Protein AF-A0A9N8WHM7-F1 (afdb_monomer_lite)

Sequence (113 aa):
MGKPESQVHECKQHWVKQMRLKFCVRPDDEITKELINADGTLNQKYFHPPEGWQPGKPKCPWTDNERALLVQGIEKYGIGHFREIQKEFLPDWTVRDLRIKSMRLMGRRSLIR

Radius of gyration: 22.99 Å; chains: 1; bounding box: 38×60×56 Å

Structure (mmCIF, N/CA/C/O backbone):
data_AF-A0A9N8WHM7-F1
#
_entry.id   AF-A0A9N8WHM7-F1
#
loop_
_atom_site.group_PDB
_atom_site.id
_atom_site.type_symbol
_atom_site.label_atom_id
_atom_site.label_alt_id
_atom_site.label_comp_id
_atom_site.label_asym_id
_atom_site.label_entity_id
_atom_site.label_seq_id
_atom_site.pdbx_PDB_ins_code
_atom_site.Cartn_x
_atom_site.Cartn_y
_atom_site.Cartn_z
_atom_site.occupancy
_atom_site.B_iso_or_equiv
_atom_site.auth_seq_id
_atom_site.auth_comp_id
_atom_site.auth_asym_id
_atom_site.auth_atom_id
_atom_site.pdbx_PDB_model_num
ATOM 1 N N . MET A 1 1 ? -7.773 40.959 -4.099 1.00 46.59 1 MET A N 1
ATOM 2 C CA . MET A 1 1 ? -8.712 39.851 -4.385 1.00 46.59 1 MET A CA 1
ATOM 3 C C . MET A 1 1 ? -8.009 38.543 -4.028 1.00 46.59 1 MET A C 1
ATOM 5 O O . MET A 1 1 ? -7.051 38.188 -4.703 1.00 46.59 1 MET A O 1
ATOM 9 N N . GLY A 1 2 ? -8.362 37.918 -2.899 1.00 52.94 2 GLY A N 1
ATOM 10 C CA . GLY A 1 2 ? -7.744 36.668 -2.424 1.00 52.94 2 GLY A CA 1
ATOM 11 C C . GLY A 1 2 ? -8.236 35.463 -3.231 1.00 52.94 2 GLY A C 1
ATOM 12 O O . GLY A 1 2 ? -9.392 35.432 -3.638 1.00 52.94 2 GLY A O 1
ATOM 13 N N . LYS A 1 3 ? -7.342 34.518 -3.532 1.00 54.53 3 LYS A N 1
ATOM 14 C CA . LYS A 1 3 ? -7.541 33.470 -4.546 1.00 54.53 3 LYS A CA 1
ATOM 15 C C . LYS A 1 3 ? -8.600 32.419 -4.129 1.00 54.53 3 LYS A C 1
ATOM 17 O O . LYS A 1 3 ? -8.547 31.948 -2.994 1.00 54.53 3 LYS A O 1
ATOM 22 N N . PRO A 1 4 ? -9.481 31.969 -5.045 1.00 64.88 4 PRO A N 1
ATOM 23 C CA . PRO A 1 4 ? -10.559 30.996 -4.785 1.00 64.88 4 PRO A CA 1
ATOM 24 C C . PRO A 1 4 ? -10.091 29.597 -4.336 1.00 64.88 4 PRO A C 1
ATOM 26 O O . PRO A 1 4 ? -10.866 28.837 -3.761 1.00 64.88 4 PRO A O 1
ATOM 29 N N . GLU A 1 5 ? -8.819 29.248 -4.544 1.00 67.31 5 GLU A N 1
ATOM 30 C CA . GLU A 1 5 ? -8.264 27.933 -4.187 1.00 67.31 5 GLU A CA 1
ATOM 31 C C . GLU A 1 5 ? -8.178 27.686 -2.670 1.00 67.31 5 GLU A C 1
ATOM 33 O O . GLU A 1 5 ? -8.395 26.556 -2.227 1.00 67.31 5 GLU A O 1
ATOM 38 N N . SER A 1 6 ? -7.922 28.727 -1.862 1.00 76.44 6 SER A N 1
ATOM 39 C CA . SER A 1 6 ? -7.864 28.596 -0.390 1.00 76.44 6 SER A CA 1
ATOM 40 C C . SER A 1 6 ? -9.221 28.193 0.175 1.00 76.44 6 SER A C 1
ATOM 42 O O . SER A 1 6 ? -9.330 27.282 0.991 1.00 76.44 6 SER A O 1
ATOM 44 N N . GLN A 1 7 ? -10.280 28.810 -0.349 1.00 78.25 7 GLN A N 1
ATOM 45 C CA . GLN A 1 7 ? -11.641 28.581 0.114 1.00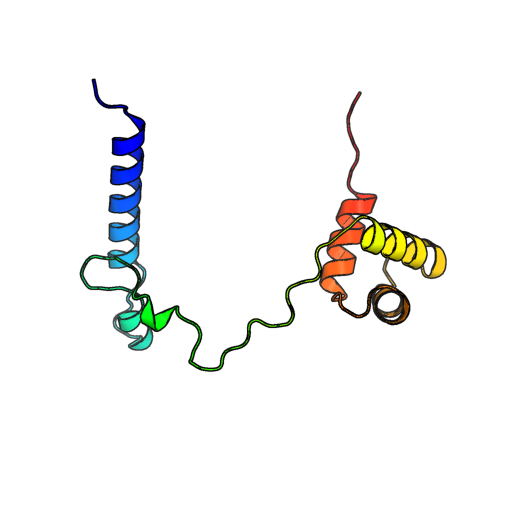 78.25 7 GLN A CA 1
ATOM 46 C C . GLN A 1 7 ? -12.125 27.164 -0.219 1.00 78.25 7 GLN A C 1
ATOM 48 O O . GLN A 1 7 ? -12.723 26.492 0.620 1.00 78.25 7 GLN A O 1
ATOM 53 N N . VAL A 1 8 ? -11.798 26.655 -1.412 1.00 85.38 8 VAL A N 1
ATOM 54 C CA . VAL A 1 8 ? -12.099 25.264 -1.792 1.00 85.38 8 VAL A CA 1
ATOM 55 C C . VAL A 1 8 ? -11.370 24.273 -0.880 1.00 85.38 8 VAL A C 1
ATOM 57 O O . VAL A 1 8 ? -11.956 23.268 -0.463 1.00 85.38 8 VAL A O 1
ATOM 60 N N . HIS A 1 9 ? -10.108 24.551 -0.540 1.00 86.50 9 HIS A N 1
ATOM 61 C CA . HIS A 1 9 ? -9.344 23.717 0.385 1.00 86.50 9 HIS A CA 1
ATOM 62 C C . HIS A 1 9 ? -9.987 23.682 1.777 1.00 86.50 9 HIS A C 1
ATOM 64 O O . HIS A 1 9 ? -10.196 22.601 2.327 1.00 86.50 9 HIS A O 1
ATOM 70 N N . GLU A 1 10 ? -10.356 24.838 2.322 1.00 89.44 10 GLU A N 1
ATOM 71 C CA . GLU A 1 10 ? -11.011 24.962 3.628 1.00 89.44 10 GLU A CA 1
ATOM 72 C C . GLU A 1 10 ? -12.357 24.232 3.670 1.00 89.44 10 GLU A C 1
ATOM 74 O O . GLU A 1 10 ? -12.597 23.442 4.588 1.00 89.44 10 GLU A O 1
ATOM 79 N N . CYS A 1 11 ? -13.200 24.397 2.643 1.00 92.75 11 CYS A N 1
ATOM 80 C CA . CYS A 1 11 ? -14.467 23.672 2.528 1.00 92.75 11 CYS A CA 1
ATOM 81 C C . CYS A 1 11 ? -14.253 22.155 2.512 1.00 92.75 11 CYS A C 1
ATOM 83 O O . CYS A 1 11 ? -14.964 21.417 3.199 1.00 92.75 11 CYS A O 1
ATOM 85 N N . LYS A 1 12 ? -13.243 21.677 1.774 1.00 93.56 12 LYS A N 1
ATOM 86 C CA . LYS A 1 12 ? -12.893 20.254 1.744 1.00 93.56 12 LYS A CA 1
ATOM 87 C C . LYS A 1 12 ? -12.417 19.766 3.110 1.00 93.56 12 LYS A C 1
ATOM 89 O O . LYS A 1 12 ? -12.873 18.717 3.557 1.00 93.56 12 LYS A O 1
ATOM 94 N N . GLN A 1 13 ? -11.533 20.503 3.784 1.00 94.19 13 GLN A N 1
ATOM 95 C CA . GLN A 1 13 ? -11.054 20.131 5.121 1.00 94.19 13 GLN A CA 1
ATOM 96 C C . GLN A 1 13 ? -12.198 20.080 6.131 1.00 94.19 13 GLN A C 1
ATOM 98 O O . GLN A 1 13 ? -12.295 19.128 6.906 1.00 94.19 13 GLN A O 1
ATOM 103 N N . HIS A 1 14 ? -13.098 21.062 6.085 1.00 95.62 14 HIS A N 1
ATOM 104 C CA . HIS A 1 14 ? -14.287 21.083 6.922 1.00 95.62 14 HIS A CA 1
ATOM 105 C C . HIS A 1 14 ? -15.170 19.856 6.662 1.00 95.62 14 HIS A C 1
ATOM 107 O O . HIS A 1 14 ? -15.498 19.128 7.599 1.00 95.62 14 HIS A O 1
ATOM 113 N N . TRP A 1 15 ? -15.485 19.568 5.396 1.00 96.75 15 TRP A N 1
ATOM 114 C CA . TRP A 1 15 ? -16.262 18.386 5.021 1.00 96.75 15 TRP A CA 1
ATOM 115 C C . TRP A 1 15 ? -15.604 17.085 5.505 1.00 96.75 15 TRP A C 1
ATOM 117 O O . TRP A 1 15 ? -16.275 16.240 6.094 1.00 96.75 15 TRP A O 1
ATOM 127 N N . VAL A 1 16 ? -14.283 16.944 5.352 1.00 97.12 16 VAL A N 1
ATOM 128 C CA . VAL A 1 16 ? -13.532 15.774 5.836 1.00 97.12 16 VAL A CA 1
ATOM 129 C C . VAL A 1 16 ? -13.652 15.610 7.356 1.00 97.12 16 VAL A C 1
ATOM 131 O O . VAL A 1 16 ? -13.886 14.492 7.821 1.00 97.12 16 VAL A O 1
ATOM 134 N N . LYS A 1 17 ? -13.526 16.691 8.140 1.00 96.50 17 LYS A N 1
ATOM 135 C CA . LYS A 1 17 ? -13.717 16.640 9.603 1.00 96.50 17 LYS A CA 1
ATOM 136 C C . LYS A 1 17 ? -15.129 16.165 9.961 1.00 96.50 17 LYS A C 1
ATOM 138 O O . LYS A 1 17 ? -15.276 15.284 10.803 1.00 96.50 17 LYS A O 1
ATOM 143 N N . GLN A 1 18 ? -16.151 16.670 9.265 1.00 97.06 18 GLN A N 1
ATOM 144 C CA . GLN A 1 18 ? -17.542 16.248 9.474 1.00 97.06 18 GLN A CA 1
ATOM 145 C C . GLN A 1 18 ? -17.767 14.769 9.142 1.00 97.06 18 GLN A C 1
ATOM 147 O O . GLN A 1 18 ? -18.478 14.077 9.867 1.00 97.06 18 GLN A O 1
ATOM 152 N N . MET A 1 19 ? -17.146 14.257 8.076 1.00 97.44 19 MET A N 1
ATOM 153 C CA . MET A 1 19 ? -17.232 12.831 7.746 1.00 97.44 19 MET A CA 1
ATOM 154 C C . MET A 1 19 ? -16.601 11.964 8.837 1.00 97.44 19 MET A C 1
ATOM 156 O O . MET A 1 19 ? -17.182 10.957 9.230 1.00 97.44 19 MET A O 1
ATOM 160 N N . ARG A 1 20 ? -15.447 12.366 9.378 1.00 96.31 20 ARG A N 1
ATOM 161 C CA . ARG A 1 20 ? -14.797 11.627 10.467 1.00 96.31 20 ARG A CA 1
ATOM 162 C C . ARG A 1 20 ? -15.659 11.579 11.723 1.00 96.31 20 ARG A C 1
ATOM 164 O O . ARG A 1 20 ? -15.868 10.497 12.258 1.00 96.31 20 ARG A O 1
ATOM 171 N N . LEU A 1 21 ? -16.216 12.717 12.138 1.00 94.75 21 LEU A N 1
ATOM 172 C CA . LEU A 1 21 ? -17.112 12.783 13.298 1.00 94.75 21 LEU A CA 1
ATOM 173 C C . LEU A 1 21 ? -18.323 11.852 13.154 1.00 94.75 21 LEU A C 1
ATOM 175 O O . LEU A 1 21 ? -18.750 11.251 14.133 1.00 94.75 21 LEU A O 1
ATOM 179 N N . LYS A 1 22 ? -18.855 11.701 11.936 1.00 95.19 22 LYS A N 1
ATOM 180 C CA . LYS A 1 22 ? -20.013 10.836 11.671 1.00 95.19 22 LYS A CA 1
ATOM 181 C C . LYS A 1 22 ? -19.674 9.353 11.551 1.00 95.19 22 LYS A C 1
ATOM 183 O O . LYS A 1 22 ? -20.519 8.526 11.871 1.00 95.19 22 LYS A O 1
ATOM 188 N N . PHE A 1 23 ? -18.495 9.019 11.025 1.00 96.31 23 PHE A N 1
ATOM 189 C CA . PHE A 1 23 ? -18.234 7.667 10.519 1.00 96.31 23 PHE A CA 1
ATOM 190 C C . PHE A 1 23 ? -17.009 6.970 11.119 1.00 96.31 23 PHE A C 1
ATOM 192 O O . PHE A 1 23 ? -16.851 5.771 10.895 1.00 96.31 23 PHE A O 1
ATOM 199 N N . CYS A 1 24 ? -16.141 7.666 11.861 1.00 94.62 24 CYS A N 1
ATOM 200 C CA . CYS A 1 24 ? -14.960 7.038 12.463 1.00 94.62 24 CYS A CA 1
ATOM 201 C C . CYS A 1 24 ? -15.238 6.395 13.822 1.00 94.62 24 CYS A C 1
ATOM 203 O O . CYS A 1 24 ? -14.595 5.399 14.121 1.00 94.62 24 CYS A O 1
ATOM 205 N N . VAL A 1 25 ? -16.166 6.930 14.621 1.00 92.38 25 VAL A N 1
ATOM 206 C CA . VAL A 1 25 ? -16.430 6.446 15.985 1.00 92.38 25 VAL A CA 1
ATOM 207 C C . VAL A 1 25 ? -17.677 5.568 15.997 1.00 92.38 25 VAL A C 1
ATOM 209 O O . VAL A 1 25 ? -18.742 5.987 15.544 1.00 92.38 25 VAL A O 1
ATOM 212 N N . ARG A 1 26 ? -17.551 4.354 16.533 1.00 92.81 26 ARG A N 1
ATOM 213 C CA . ARG A 1 26 ? -18.658 3.422 16.757 1.00 92.81 26 ARG A CA 1
ATOM 214 C C . ARG A 1 26 ? -18.891 3.281 18.264 1.00 92.81 26 ARG A C 1
ATOM 216 O O . ARG A 1 26 ? -17.926 3.031 18.981 1.00 92.81 26 ARG A O 1
ATOM 223 N N . PRO A 1 27 ? -20.135 3.413 18.758 1.00 89.81 27 PRO A N 1
ATOM 224 C CA . PRO A 1 27 ? -20.423 3.285 20.189 1.00 89.81 27 PRO A CA 1
ATOM 225 C C . PRO A 1 27 ? -19.979 1.944 20.785 1.00 89.81 27 PRO A C 1
ATOM 227 O O . PRO A 1 27 ? -19.515 1.915 21.919 1.00 89.81 27 PRO A O 1
ATOM 230 N N . ASP A 1 28 ? -20.073 0.875 19.991 1.00 95.25 28 ASP A N 1
ATOM 231 C CA . ASP A 1 28 ? -19.803 -0.502 20.418 1.00 95.25 28 ASP A CA 1
ATOM 232 C C . ASP A 1 28 ? -18.323 -0.915 20.301 1.00 95.25 28 ASP A C 1
ATOM 234 O O . ASP A 1 28 ? -17.982 -2.061 20.586 1.00 95.25 28 ASP A O 1
ATOM 238 N N . ASP A 1 29 ? -17.438 -0.018 19.853 1.00 92.38 29 ASP A N 1
ATOM 239 C CA . ASP A 1 29 ? -16.012 -0.305 19.669 1.00 92.38 29 ASP A CA 1
ATOM 240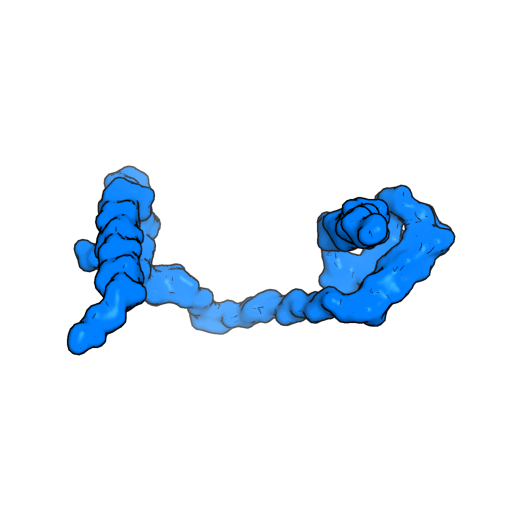 C C . ASP A 1 29 ? -15.155 0.805 20.294 1.00 92.38 29 ASP A C 1
ATOM 242 O O . ASP A 1 29 ? -14.923 1.861 19.697 1.00 92.38 29 ASP A O 1
ATOM 246 N N . GLU A 1 30 ? -14.673 0.553 21.512 1.00 91.00 30 GLU A N 1
ATOM 247 C CA . GLU A 1 30 ? -13.853 1.493 22.287 1.00 91.00 30 GLU A CA 1
ATOM 248 C C . GLU A 1 30 ? -12.581 1.926 21.545 1.00 91.00 30 GLU A C 1
ATOM 250 O O . GLU A 1 30 ? -12.188 3.088 21.644 1.00 91.00 30 GLU A O 1
ATOM 255 N N . ILE A 1 31 ? -11.978 1.051 20.726 1.00 90.88 31 ILE A N 1
ATOM 256 C CA . ILE A 1 31 ? -10.755 1.374 19.971 1.00 90.88 31 ILE A CA 1
ATOM 257 C C . ILE A 1 31 ? -11.030 2.521 18.995 1.00 90.88 31 ILE A C 1
ATOM 259 O O . ILE A 1 31 ? -10.180 3.384 18.766 1.00 90.88 31 ILE A O 1
ATOM 263 N N . THR A 1 32 ? -12.240 2.574 18.434 1.00 91.75 32 THR A N 1
ATOM 264 C CA . THR A 1 32 ? -12.598 3.605 17.456 1.00 91.75 32 THR A CA 1
ATOM 265 C C . THR A 1 32 ? -12.706 5.003 18.062 1.00 91.75 32 THR A C 1
ATOM 267 O O . THR A 1 32 ? -12.551 5.993 17.342 1.00 91.75 32 THR A O 1
ATOM 270 N N . LYS A 1 33 ? -12.90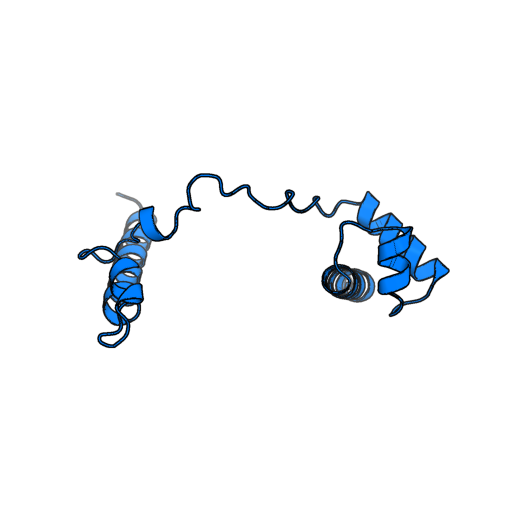9 5.107 19.382 1.00 91.50 33 LYS A N 1
ATOM 271 C CA . LYS A 1 33 ? -12.963 6.390 20.097 1.00 91.50 33 LYS A CA 1
ATOM 272 C C . LYS A 1 33 ? -11.604 7.084 20.141 1.00 91.50 33 LYS A C 1
ATOM 274 O O . LYS A 1 33 ? -11.552 8.304 20.245 1.00 91.50 33 LYS A O 1
ATOM 279 N N . GLU A 1 34 ? -10.513 6.334 19.998 1.00 94.38 34 GLU A N 1
ATOM 280 C CA . GLU A 1 34 ? -9.157 6.883 19.990 1.00 94.38 34 GLU A CA 1
ATOM 281 C C . GLU A 1 34 ? -8.696 7.352 18.604 1.00 94.38 34 GLU A C 1
ATOM 283 O O . GLU A 1 34 ? -7.648 7.987 18.503 1.00 94.38 34 GLU A O 1
ATOM 288 N N . LEU A 1 35 ? -9.456 7.080 17.534 1.00 94.69 35 LEU A N 1
ATOM 289 C CA . LEU A 1 35 ? -9.059 7.403 16.157 1.00 94.69 35 LEU A CA 1
ATOM 290 C C . LEU A 1 35 ? -9.016 8.911 15.883 1.00 94.69 35 LEU A C 1
ATOM 292 O O . LEU A 1 35 ? -8.187 9.388 15.105 1.00 94.69 35 LEU A O 1
ATOM 296 N N . ILE A 1 36 ? -9.933 9.680 16.468 1.00 96.38 36 ILE A N 1
ATOM 297 C CA . ILE A 1 36 ? -10.101 11.103 16.164 1.00 96.38 36 ILE A CA 1
ATOM 298 C C . ILE A 1 36 ? -10.261 11.931 17.433 1.00 96.38 36 ILE A C 1
ATOM 300 O O . ILE A 1 36 ? -10.800 11.470 18.432 1.00 96.38 36 ILE A O 1
ATOM 304 N N . ASN A 1 37 ? -9.819 13.182 17.370 1.00 95.00 37 ASN A N 1
ATOM 305 C CA . ASN A 1 37 ? -10.080 14.166 18.411 1.00 95.00 37 ASN A CA 1
ATOM 306 C C . ASN A 1 37 ? -11.528 14.669 18.318 1.00 95.00 37 ASN A C 1
ATOM 308 O O . ASN A 1 37 ? -12.188 14.542 17.281 1.00 95.00 37 ASN A O 1
ATOM 312 N N . ALA A 1 38 ? -11.991 15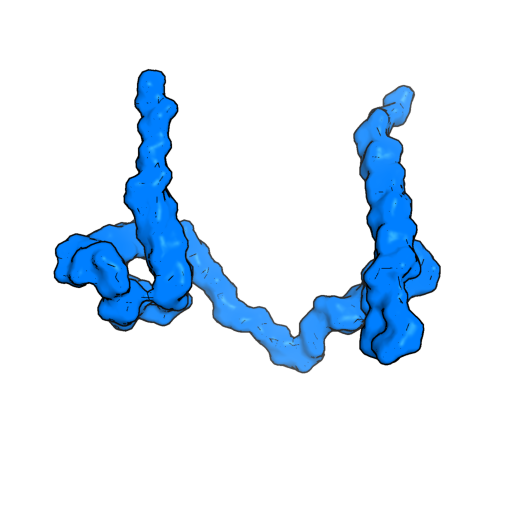.336 19.376 1.00 93.69 38 ALA A N 1
ATOM 313 C CA . ALA A 1 38 ? -13.339 15.902 19.449 1.00 93.69 38 ALA A CA 1
ATOM 314 C C . ALA A 1 38 ? -13.663 16.914 18.328 1.00 93.69 38 ALA A C 1
ATOM 316 O O . ALA A 1 38 ? -14.828 17.112 17.998 1.00 93.69 38 ALA A O 1
ATOM 317 N N . ASP A 1 39 ? -12.653 17.535 17.706 1.00 94.12 39 ASP A N 1
ATOM 318 C CA . ASP A 1 39 ? -12.824 18.483 16.595 1.00 94.12 39 ASP A CA 1
ATOM 319 C C . ASP A 1 39 ? -12.832 17.815 15.198 1.00 94.12 39 ASP A C 1
ATOM 321 O O . ASP A 1 39 ? -12.864 18.501 14.171 1.00 94.12 39 ASP A O 1
ATOM 325 N N . GLY A 1 40 ? -12.765 16.480 15.135 1.00 93.06 40 GLY A N 1
ATOM 326 C CA . GLY A 1 40 ? -12.717 15.708 13.890 1.00 93.06 40 GLY A CA 1
ATOM 327 C C . GLY A 1 40 ? -11.332 15.643 13.232 1.00 93.06 40 GLY A C 1
ATOM 328 O O . GLY A 1 40 ? -11.208 15.170 12.094 1.00 93.06 40 GLY A O 1
ATOM 329 N N . THR A 1 41 ? -10.274 16.117 13.897 1.00 95.38 41 THR A N 1
ATOM 330 C CA . THR A 1 41 ? -8.890 15.854 13.467 1.00 95.38 41 THR A CA 1
ATOM 331 C C . THR A 1 41 ? -8.446 14.445 13.855 1.00 95.38 41 THR A C 1
ATOM 333 O O . THR A 1 41 ? -9.025 13.820 14.735 1.00 95.38 41 THR A O 1
ATOM 336 N N . LEU A 1 42 ? -7.436 13.908 13.165 1.00 94.88 42 LEU A N 1
ATOM 337 C CA . LEU A 1 42 ? -6.888 12.589 13.492 1.00 94.88 42 LEU A CA 1
ATOM 338 C C . LEU A 1 42 ? -6.097 12.661 14.802 1.00 94.88 42 LEU A C 1
ATOM 340 O O . LEU A 1 42 ? -5.285 13.574 14.981 1.00 94.88 42 LEU A O 1
ATOM 344 N N . ASN A 1 43 ? -6.273 11.669 15.673 1.00 94.75 43 ASN A N 1
ATOM 345 C CA . ASN A 1 43 ? -5.395 11.488 16.820 1.00 94.75 43 ASN A CA 1
ATOM 346 C C . ASN A 1 43 ? -4.041 10.975 16.321 1.00 94.75 43 ASN A C 1
ATOM 348 O O . ASN A 1 43 ? -3.870 9.790 16.043 1.00 94.75 43 ASN A O 1
ATOM 352 N N . GLN A 1 44 ? -3.067 11.874 16.188 1.00 90.19 44 GLN A N 1
ATOM 353 C CA . GLN A 1 44 ? -1.754 11.504 15.671 1.00 90.19 44 GLN A CA 1
ATOM 354 C C . GLN A 1 44 ? -1.120 10.379 16.489 1.00 90.19 44 GLN A C 1
ATOM 356 O O . GLN A 1 44 ? -0.556 9.474 15.890 1.00 90.19 44 GLN A O 1
ATOM 361 N N . LYS A 1 45 ? -1.259 10.378 17.819 1.00 89.81 45 LYS A N 1
ATOM 362 C CA . LYS A 1 45 ? -0.665 9.353 18.686 1.00 89.81 45 LYS A CA 1
ATOM 363 C C . LYS A 1 45 ? -1.163 7.944 18.350 1.00 89.81 45 LYS A C 1
ATOM 365 O O . LYS A 1 45 ? -0.369 7.016 18.389 1.00 89.81 45 LYS A O 1
ATOM 370 N N . TYR A 1 46 ? -2.434 7.804 17.974 1.00 89.69 46 TYR A N 1
ATOM 371 C CA . TYR A 1 46 ? -3.005 6.525 17.544 1.00 89.69 46 TYR A CA 1
ATOM 372 C C . TYR A 1 46 ? -2.381 6.019 16.232 1.00 89.69 46 TYR A C 1
ATOM 374 O O . TYR A 1 46 ? -2.108 4.833 16.082 1.00 89.69 46 TYR A O 1
ATOM 382 N N . PHE A 1 47 ? -2.149 6.917 15.268 1.00 89.38 47 PHE A N 1
ATOM 383 C CA . PHE A 1 47 ? -1.611 6.558 13.946 1.00 89.38 47 PHE A CA 1
ATOM 384 C C . PHE A 1 47 ? -0.085 6.575 13.864 1.00 89.38 47 PHE A C 1
ATOM 386 O O . PHE A 1 47 ? 0.471 6.208 12.826 1.00 89.38 47 PHE A O 1
ATOM 393 N N . HIS A 1 48 ? 0.598 7.025 14.915 1.00 85.38 48 HIS A N 1
ATOM 394 C CA . HIS A 1 48 ? 2.044 6.929 14.966 1.00 85.38 48 HIS A CA 1
ATOM 395 C C . HIS A 1 48 ? 2.441 5.470 15.177 1.00 85.38 48 HIS A C 1
ATOM 397 O O . HIS A 1 48 ? 1.833 4.774 15.995 1.00 85.38 48 HIS A O 1
ATOM 403 N N . PRO A 1 49 ? 3.468 4.993 14.459 1.00 82.31 49 PRO A N 1
ATOM 404 C CA . PRO A 1 49 ? 4.045 3.702 14.762 1.00 82.31 49 PRO A CA 1
ATOM 405 C C . PRO A 1 49 ? 4.469 3.642 16.238 1.00 82.31 49 PRO A C 1
ATOM 407 O O . PRO A 1 49 ? 4.970 4.644 16.758 1.00 82.31 49 PRO A O 1
ATOM 410 N N . PRO A 1 50 ? 4.286 2.497 16.916 1.00 81.00 50 PRO A N 1
ATOM 411 C CA . PRO A 1 50 ? 4.747 2.340 18.286 1.00 81.00 50 PRO A CA 1
ATOM 412 C C . PRO A 1 50 ? 6.259 2.560 18.382 1.00 81.00 50 PRO A C 1
ATOM 414 O O . PRO A 1 50 ? 7.000 2.382 17.413 1.00 81.00 50 PRO A O 1
ATOM 417 N N . GLU A 1 51 ? 6.719 2.950 19.567 1.00 78.00 51 GLU A N 1
ATOM 418 C CA . GLU A 1 51 ? 8.139 3.152 19.831 1.00 78.00 51 GLU A CA 1
ATOM 419 C C . GLU A 1 51 ? 8.925 1.868 19.515 1.00 78.00 51 GLU A C 1
ATOM 421 O O . GLU A 1 51 ? 8.544 0.769 19.918 1.00 78.00 51 GLU A O 1
ATOM 426 N N . GLY A 1 52 ? 9.985 1.994 18.713 1.00 75.50 52 GLY A N 1
ATOM 427 C CA . GLY A 1 52 ? 10.747 0.849 18.208 1.00 75.50 52 GLY A CA 1
ATOM 428 C C . GLY A 1 52 ? 10.186 0.192 16.940 1.00 75.50 52 GLY A C 1
ATOM 429 O O . GLY A 1 52 ? 10.805 -0.744 16.429 1.00 75.50 52 GLY A O 1
ATOM 430 N N . TRP A 1 53 ? 9.074 0.681 16.375 1.00 78.06 53 TRP A N 1
ATOM 431 C CA . TRP A 1 53 ? 8.640 0.260 15.044 1.00 78.06 53 TRP A CA 1
ATOM 432 C C . TRP A 1 53 ? 9.656 0.718 14.002 1.00 78.06 53 TRP A C 1
ATOM 434 O O . TRP A 1 53 ? 9.832 1.909 13.741 1.00 78.06 53 TRP A O 1
ATOM 444 N N . GLN A 1 54 ? 10.323 -0.249 13.385 1.00 68.88 54 GLN A N 1
ATOM 445 C CA . GLN A 1 54 ? 11.125 -0.000 12.204 1.00 68.88 54 GLN A CA 1
ATOM 446 C C . GLN A 1 54 ? 10.213 -0.148 10.987 1.00 68.88 54 GLN A C 1
ATOM 448 O O . GLN A 1 54 ? 9.541 -1.181 10.866 1.00 68.88 54 GLN A O 1
ATOM 453 N N . PRO A 1 55 ? 10.177 0.831 10.066 1.00 67.38 55 PRO A N 1
ATOM 454 C CA . PRO A 1 55 ? 9.579 0.581 8.769 1.00 67.38 55 PRO A CA 1
ATOM 455 C C . PRO A 1 55 ? 10.237 -0.670 8.199 1.00 67.38 55 PRO A C 1
ATOM 457 O O . PRO A 1 55 ? 11.465 -0.775 8.174 1.00 67.38 55 PRO A O 1
ATOM 460 N N . GLY A 1 56 ? 9.424 -1.645 7.778 1.00 64.81 56 GLY A N 1
ATOM 461 C CA . GLY A 1 56 ? 9.946 -2.798 7.050 1.00 64.81 56 GLY A CA 1
ATOM 462 C C . GLY A 1 56 ? 10.851 -2.308 5.919 1.00 64.81 56 GLY A C 1
ATOM 463 O O . GLY A 1 56 ? 10.606 -1.209 5.410 1.00 64.81 56 GLY A O 1
ATOM 464 N N . LYS A 1 57 ? 11.895 -3.090 5.578 1.00 60.38 57 LYS A N 1
ATOM 465 C CA . LYS A 1 57 ? 12.894 -2.767 4.536 1.00 60.38 57 LYS A CA 1
ATOM 466 C C . LYS A 1 57 ? 12.253 -1.869 3.471 1.00 60.38 57 LYS A C 1
ATOM 468 O O . LYS A 1 57 ? 11.248 -2.306 2.893 1.00 60.38 57 LYS A O 1
ATOM 473 N N . PRO A 1 58 ? 12.760 -0.637 3.247 1.00 58.81 58 PRO A N 1
ATOM 474 C CA . PRO A 1 58 ? 12.163 0.262 2.272 1.00 58.81 58 PRO A CA 1
ATOM 475 C C . PRO A 1 58 ? 11.971 -0.528 0.987 1.00 58.81 58 PRO A C 1
ATOM 477 O O . PRO A 1 58 ? 12.906 -1.196 0.540 1.00 58.81 58 PRO A O 1
ATOM 480 N N . LYS A 1 59 ? 10.738 -0.547 0.459 1.00 66.50 59 LYS A N 1
ATOM 481 C CA . LYS A 1 59 ? 10.453 -1.277 -0.779 1.00 66.50 59 LYS A CA 1
ATOM 482 C C . LYS A 1 59 ? 11.479 -0.810 -1.797 1.00 66.50 59 LYS A C 1
ATOM 484 O O . LYS A 1 59 ? 11.491 0.380 -2.117 1.00 66.50 59 LYS A O 1
ATOM 489 N N . CYS A 1 60 ? 12.342 -1.725 -2.240 1.00 71.19 60 CYS A N 1
ATOM 490 C CA . CYS A 1 60 ? 13.355 -1.400 -3.229 1.00 71.19 60 CYS A CA 1
ATOM 491 C C . CYS A 1 60 ? 12.630 -0.723 -4.402 1.00 71.19 60 CYS A C 1
ATOM 493 O O . CYS A 1 60 ? 11.571 -1.217 -4.822 1.00 71.19 60 CYS A O 1
ATOM 495 N N . PRO A 1 61 ? 13.086 0.452 -4.864 1.00 83.88 61 PRO A N 1
ATOM 496 C CA . PRO A 1 61 ? 12.420 1.123 -5.965 1.00 83.88 61 PRO A CA 1
ATOM 497 C C . PRO A 1 61 ? 12.398 0.178 -7.168 1.00 83.88 61 PRO A C 1
ATOM 499 O O . PRO A 1 61 ? 13.352 -0.543 -7.428 1.00 83.88 61 PRO A O 1
ATOM 502 N N . TRP A 1 62 ? 11.283 0.146 -7.895 1.00 89.50 62 TRP A N 1
ATOM 503 C CA . TRP A 1 62 ? 11.225 -0.615 -9.141 1.00 89.50 62 TRP A CA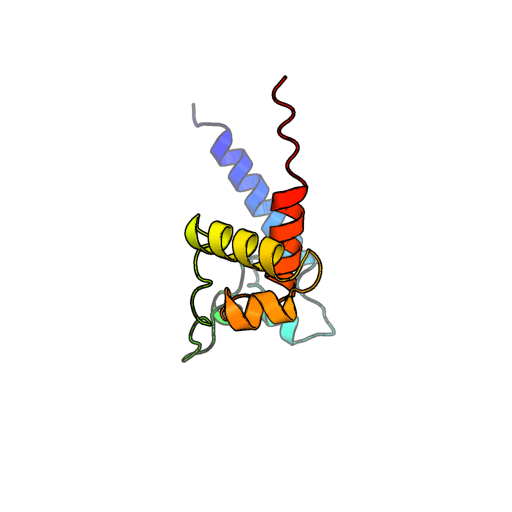 1
ATOM 504 C C . TRP A 1 62 ? 11.951 0.179 -10.224 1.00 89.50 62 TRP A C 1
ATOM 506 O O . TRP A 1 62 ? 11.377 1.140 -10.744 1.00 89.50 62 TRP A O 1
ATOM 516 N N . THR A 1 63 ? 13.187 -0.200 -10.537 1.00 92.56 63 THR A N 1
ATOM 517 C CA . THR A 1 63 ? 14.029 0.463 -11.536 1.00 92.56 63 THR A CA 1
ATOM 518 C C . THR A 1 63 ? 14.072 -0.330 -12.844 1.00 92.56 63 THR A C 1
ATOM 520 O O . THR A 1 63 ? 13.413 -1.366 -13.005 1.00 92.56 63 THR A O 1
ATOM 523 N N . ASP A 1 64 ? 14.839 0.171 -13.810 1.00 92.56 64 ASP A N 1
ATOM 524 C CA . ASP A 1 64 ? 15.083 -0.529 -15.069 1.00 92.56 64 ASP A CA 1
ATOM 525 C C . ASP A 1 64 ? 15.870 -1.832 -14.870 1.00 92.56 64 ASP A C 1
ATOM 527 O O . ASP A 1 64 ? 15.668 -2.778 -15.632 1.00 92.56 64 ASP A O 1
ATOM 531 N N . ASN A 1 65 ? 16.679 -1.935 -13.808 1.00 94.75 65 ASN A N 1
ATOM 532 C CA . ASN A 1 65 ? 17.390 -3.165 -13.470 1.00 94.75 65 ASN A CA 1
ATOM 533 C C . ASN A 1 65 ? 16.418 -4.289 -13.074 1.00 94.75 65 ASN A C 1
ATOM 535 O O . ASN A 1 65 ? 16.453 -5.371 -13.656 1.00 94.75 65 ASN A O 1
ATOM 539 N N . GLU A 1 66 ? 15.480 -4.034 -12.155 1.00 94.88 66 GLU A N 1
ATOM 540 C CA . GLU A 1 66 ? 14.471 -5.029 -11.763 1.00 94.88 66 GLU A CA 1
ATOM 541 C C . GLU A 1 66 ? 13.574 -5.412 -12.942 1.00 94.88 66 GLU A C 1
ATOM 543 O O . GLU A 1 66 ? 13.139 -6.559 -13.061 1.00 94.88 66 GLU A O 1
ATOM 548 N N . ARG A 1 67 ? 13.307 -4.459 -13.843 1.00 95.19 67 ARG A N 1
ATOM 549 C CA . ARG A 1 67 ? 12.574 -4.735 -15.077 1.00 95.19 67 ARG A CA 1
ATOM 550 C C . ARG A 1 67 ? 13.354 -5.674 -15.998 1.00 95.19 67 ARG A C 1
ATOM 552 O O . ARG A 1 67 ? 12.740 -6.599 -16.524 1.00 95.19 67 ARG A O 1
ATOM 559 N N . ALA A 1 68 ? 14.653 -5.452 -16.191 1.00 96.94 68 ALA A N 1
ATOM 560 C CA . ALA A 1 68 ? 15.505 -6.322 -17.000 1.00 96.94 68 ALA A CA 1
ATOM 561 C C . ALA A 1 68 ? 15.590 -7.736 -16.403 1.00 96.94 68 ALA A C 1
ATOM 563 O O . ALA A 1 68 ? 15.393 -8.715 -17.117 1.00 96.94 68 ALA A O 1
ATOM 564 N N . LEU A 1 69 ? 15.754 -7.839 -15.082 1.00 97.62 69 LEU A N 1
ATOM 565 C CA . LEU A 1 69 ? 15.747 -9.108 -14.349 1.00 97.62 69 LEU A CA 1
ATOM 566 C C . LEU A 1 69 ? 14.411 -9.855 -14.482 1.00 97.62 69 LEU A C 1
ATOM 568 O O . LEU A 1 69 ? 14.390 -11.072 -14.659 1.00 97.62 69 LEU A O 1
ATOM 572 N N . LEU A 1 70 ? 13.282 -9.137 -14.452 1.00 96.69 70 LEU A N 1
ATOM 573 C CA . LEU A 1 70 ? 11.971 -9.741 -14.697 1.00 96.69 70 LEU A CA 1
ATOM 574 C C . LEU A 1 70 ? 11.852 -10.277 -16.129 1.00 96.69 70 LEU A C 1
ATOM 576 O O . LEU A 1 70 ? 11.327 -11.372 -16.313 1.00 96.69 70 LEU A O 1
ATOM 580 N N . VAL A 1 71 ? 12.321 -9.522 -17.130 1.00 96.81 71 VAL A N 1
ATOM 581 C CA . VAL A 1 71 ? 12.337 -9.965 -18.535 1.00 96.81 71 VAL A CA 1
ATOM 582 C C . VAL A 1 71 ? 13.185 -11.225 -18.676 1.00 96.81 71 VAL A C 1
ATOM 584 O O . VAL A 1 71 ? 12.679 -12.221 -19.181 1.00 96.81 71 VAL A O 1
ATOM 587 N N . GLN A 1 72 ? 14.403 -11.226 -18.133 1.00 97.94 72 GLN A N 1
ATOM 588 C CA . GLN A 1 72 ? 15.303 -12.380 -18.160 1.00 97.94 72 GLN A CA 1
ATOM 589 C C . GLN A 1 72 ? 14.673 -13.617 -17.501 1.00 97.94 72 GLN A C 1
ATOM 591 O O . GLN A 1 72 ? 14.743 -14.726 -18.030 1.00 97.94 72 GLN A O 1
ATOM 596 N N . GLY A 1 73 ? 14.005 -13.435 -16.359 1.00 97.69 73 GLY A N 1
ATOM 597 C CA . GLY A 1 73 ? 13.280 -14.512 -15.698 1.00 97.69 73 GLY A CA 1
ATOM 598 C C . GLY A 1 73 ? 12.119 -15.058 -16.535 1.00 97.69 73 GLY A C 1
ATOM 599 O O . GLY A 1 73 ? 11.924 -16.271 -16.583 1.00 97.69 73 GLY A O 1
ATOM 600 N N . ILE A 1 74 ? 11.368 -14.187 -17.216 1.00 96.88 74 ILE A N 1
ATOM 601 C CA . ILE A 1 74 ? 10.283 -14.590 -18.126 1.00 96.88 74 ILE A CA 1
ATOM 602 C C . ILE A 1 74 ? 10.840 -15.323 -19.352 1.00 96.88 74 ILE A C 1
ATOM 604 O O . ILE A 1 74 ? 10.252 -16.320 -19.758 1.00 96.88 74 ILE A O 1
ATOM 608 N N . GLU A 1 75 ? 11.957 -14.872 -19.923 1.00 97.19 75 GLU A N 1
ATOM 609 C CA . GLU A 1 75 ? 12.627 -15.545 -21.044 1.00 97.19 75 GLU A CA 1
ATOM 610 C C . GLU A 1 75 ? 13.120 -16.943 -20.653 1.00 97.19 75 GLU A C 1
ATOM 612 O O . GLU A 1 75 ? 12.991 -17.881 -21.436 1.00 97.19 75 GLU A O 1
ATOM 617 N N . LYS A 1 76 ? 13.636 -17.098 -19.426 1.00 98.25 76 LYS A N 1
ATOM 618 C CA . LYS A 1 76 ? 14.152 -18.375 -18.920 1.00 98.25 76 LYS A CA 1
ATOM 619 C C . LYS A 1 76 ? 13.050 -19.361 -18.527 1.00 98.25 76 LYS A C 1
ATOM 621 O O . LYS A 1 76 ? 13.131 -20.535 -18.876 1.00 98.25 76 LYS A O 1
ATOM 626 N N . TYR A 1 77 ? 12.063 -18.912 -17.754 1.00 97.75 77 TYR A N 1
ATOM 627 C CA . TYR A 1 77 ? 11.078 -19.796 -17.121 1.00 97.75 77 TYR A CA 1
ATOM 628 C C . TYR A 1 77 ? 9.692 -19.750 -17.762 1.00 97.75 77 TYR A C 1
ATOM 630 O O . TYR A 1 77 ? 8.895 -20.655 -17.546 1.00 97.75 77 TYR A O 1
ATOM 638 N N . GLY A 1 78 ? 9.385 -18.716 -18.540 1.00 93.88 78 GLY A N 1
ATOM 639 C CA . GLY A 1 78 ? 8.048 -18.461 -19.058 1.00 93.88 78 GLY A CA 1
ATOM 640 C C . GLY A 1 78 ? 7.172 -17.645 -18.102 1.00 93.88 78 GLY A C 1
ATOM 641 O O . GLY A 1 78 ? 7.368 -17.580 -16.884 1.00 93.88 78 GLY A O 1
ATOM 642 N N . ILE A 1 79 ? 6.155 -16.997 -18.671 1.00 92.00 79 ILE A N 1
ATOM 643 C CA . ILE A 1 79 ? 5.186 -16.213 -17.902 1.00 92.00 79 ILE A CA 1
ATOM 644 C C . ILE A 1 79 ? 4.339 -17.131 -17.005 1.00 92.00 79 ILE A C 1
ATOM 646 O O . ILE A 1 79 ? 3.787 -18.124 -17.463 1.00 92.00 79 ILE A O 1
ATOM 650 N N . GLY A 1 80 ? 4.216 -16.792 -15.717 1.00 90.56 80 GLY A N 1
ATOM 651 C CA . GLY A 1 80 ? 3.479 -17.597 -14.729 1.00 90.56 80 GLY A CA 1
ATOM 652 C C . GLY A 1 80 ? 4.368 -18.327 -13.719 1.00 90.56 80 GLY A C 1
ATOM 653 O O . GLY A 1 80 ? 3.923 -18.569 -12.596 1.00 90.56 80 GLY A O 1
ATOM 654 N N . HIS A 1 81 ? 5.642 -18.559 -14.048 1.00 97.25 81 HIS A N 1
ATOM 655 C CA . HIS A 1 81 ? 6.642 -19.195 -13.176 1.00 97.25 81 HIS A CA 1
ATOM 656 C C . HIS A 1 81 ? 7.293 -18.196 -12.203 1.00 97.25 81 HIS A C 1
ATOM 658 O O . HIS A 1 81 ? 8.508 -18.052 -12.083 1.00 97.25 81 HIS A O 1
ATOM 664 N N . PHE A 1 82 ? 6.455 -17.423 -11.509 1.00 96.94 82 PHE A N 1
ATOM 665 C CA . PHE A 1 82 ? 6.905 -16.299 -10.685 1.00 96.94 82 PHE A CA 1
ATOM 666 C C . PHE A 1 82 ? 7.653 -16.718 -9.415 1.00 96.94 82 PHE A C 1
ATOM 668 O O . PHE A 1 82 ? 8.366 -15.897 -8.847 1.00 96.94 82 PHE A O 1
ATOM 675 N N . ARG A 1 83 ? 7.493 -17.963 -8.947 1.00 97.44 83 ARG A N 1
ATOM 676 C CA . ARG A 1 83 ? 8.227 -18.465 -7.773 1.00 97.44 83 ARG A CA 1
ATOM 677 C C . ARG A 1 83 ? 9.692 -18.713 -8.118 1.00 97.44 83 ARG A C 1
ATOM 679 O O . ARG A 1 83 ? 10.567 -18.390 -7.324 1.00 97.44 83 ARG A O 1
ATOM 686 N N . GLU A 1 84 ? 9.947 -19.266 -9.293 1.00 98.12 84 GLU A N 1
ATOM 687 C CA . GLU A 1 84 ? 11.271 -19.521 -9.851 1.00 98.12 84 GLU A CA 1
ATOM 688 C C . GLU A 1 84 ? 11.967 -18.194 -10.168 1.00 98.12 84 GLU A C 1
ATOM 690 O O . GLU A 1 84 ? 13.083 -17.957 -9.710 1.00 98.12 84 GLU A O 1
ATOM 695 N N . ILE A 1 85 ? 11.250 -17.279 -10.833 1.00 98.06 85 ILE A N 1
ATOM 696 C CA . ILE A 1 85 ? 11.749 -15.932 -11.144 1.00 98.06 85 ILE A CA 1
ATOM 697 C C . ILE A 1 85 ? 12.095 -15.156 -9.868 1.00 98.06 85 ILE A C 1
ATOM 699 O O . ILE A 1 85 ? 13.153 -14.535 -9.800 1.00 98.06 85 ILE A O 1
ATOM 703 N N . GLN A 1 86 ? 11.233 -15.202 -8.845 1.00 97.38 86 GLN A N 1
ATOM 704 C CA . GLN A 1 86 ? 11.519 -14.575 -7.555 1.00 97.38 86 GLN A CA 1
ATOM 705 C C . GLN A 1 86 ? 12.817 -15.119 -6.960 1.00 97.38 86 GLN A C 1
ATOM 707 O O . GLN A 1 86 ? 13.685 -14.343 -6.582 1.00 97.38 86 GLN A O 1
ATOM 712 N N . LYS A 1 87 ? 12.941 -16.445 -6.853 1.00 97.06 87 LYS A N 1
ATOM 713 C CA . LYS A 1 87 ? 14.078 -17.075 -6.174 1.00 97.06 87 LYS A CA 1
ATOM 714 C C . LYS A 1 87 ? 15.413 -16.750 -6.834 1.00 97.06 87 LYS A C 1
ATOM 716 O O . LYS A 1 87 ? 16.391 -16.572 -6.119 1.00 97.06 87 LYS A O 1
ATOM 721 N N . GLU A 1 88 ? 15.454 -16.702 -8.163 1.00 97.88 88 GLU A N 1
ATOM 722 C CA . GLU A 1 88 ? 16.707 -16.511 -8.896 1.00 97.88 88 GLU A CA 1
ATOM 723 C C . GLU A 1 88 ? 17.037 -15.041 -9.166 1.00 97.88 88 GLU A C 1
ATOM 725 O O . GLU A 1 88 ? 18.183 -14.637 -8.999 1.00 97.88 88 GLU A O 1
ATOM 730 N N . PHE A 1 89 ? 16.054 -14.236 -9.572 1.00 97.00 89 PHE A N 1
ATOM 731 C CA . PHE A 1 89 ? 16.318 -12.899 -10.111 1.00 97.00 89 PHE A CA 1
ATOM 732 C C . PHE A 1 89 ? 15.858 -11.767 -9.193 1.00 97.00 89 PHE A C 1
ATOM 734 O O . PHE A 1 89 ? 16.451 -10.693 -9.197 1.00 97.00 89 PHE A O 1
ATOM 741 N N . LEU A 1 90 ? 14.775 -11.966 -8.439 1.00 95.62 90 LEU A N 1
ATOM 742 C CA . LEU A 1 90 ? 14.089 -10.890 -7.716 1.00 95.62 90 LEU A CA 1
ATOM 743 C C . LEU A 1 90 ? 13.668 -11.335 -6.299 1.00 95.62 90 LEU A C 1
ATOM 745 O O . LEU A 1 90 ? 12.474 -11.303 -5.988 1.00 95.62 90 LEU A O 1
ATOM 749 N N . PRO A 1 91 ? 14.613 -11.744 -5.423 1.00 94.56 91 PRO A N 1
ATOM 750 C CA . PRO A 1 91 ? 14.295 -12.372 -4.133 1.00 94.56 91 PRO A CA 1
ATOM 751 C C . PRO A 1 91 ? 13.594 -11.426 -3.153 1.00 94.56 91 PRO A C 1
ATOM 753 O O . PRO A 1 91 ? 12.764 -11.868 -2.357 1.00 94.56 91 PRO A O 1
ATOM 756 N N . ASP A 1 92 ? 13.869 -10.125 -3.252 1.00 91.75 92 ASP A N 1
ATOM 757 C CA . ASP A 1 92 ? 13.243 -9.087 -2.426 1.00 91.75 92 ASP A CA 1
ATOM 758 C C . ASP A 1 92 ? 11.818 -8.712 -2.884 1.00 91.75 92 ASP A C 1
ATOM 760 O O . ASP A 1 92 ? 11.138 -7.923 -2.223 1.00 91.75 92 ASP A O 1
ATOM 764 N N . TRP A 1 93 ? 11.335 -9.266 -4.001 1.00 92.38 93 TRP A N 1
ATOM 765 C CA . TRP A 1 93 ? 9.999 -9.000 -4.534 1.00 92.38 93 TRP A CA 1
ATOM 766 C C . TRP A 1 93 ? 9.053 -10.157 -4.247 1.00 92.38 93 TRP A C 1
ATOM 768 O O . TRP A 1 93 ? 9.414 -11.324 -4.358 1.00 92.38 93 TRP A O 1
ATOM 778 N N . THR A 1 94 ? 7.795 -9.864 -3.920 1.00 93.69 94 THR A N 1
ATOM 779 C CA . THR A 1 94 ? 6.818 -10.939 -3.729 1.00 93.69 94 THR A CA 1
ATOM 780 C C . THR A 1 94 ? 6.339 -11.485 -5.075 1.00 93.69 94 THR A C 1
ATOM 782 O O . THR A 1 94 ? 6.225 -10.747 -6.055 1.00 93.69 94 THR A O 1
ATOM 785 N N . VAL A 1 95 ? 5.932 -12.759 -5.120 1.00 94.62 95 VAL A N 1
ATOM 786 C CA . VAL A 1 95 ? 5.253 -13.362 -6.289 1.00 94.62 95 VAL A CA 1
ATOM 787 C C . VAL A 1 95 ? 4.102 -12.489 -6.803 1.00 94.62 95 VAL A C 1
ATOM 789 O O . VAL A 1 95 ? 3.893 -12.356 -8.011 1.00 94.62 95 VAL A O 1
ATOM 792 N N . ARG A 1 96 ? 3.346 -11.871 -5.886 1.00 93.38 96 ARG A N 1
ATOM 793 C CA . ARG A 1 96 ? 2.241 -10.971 -6.230 1.00 93.38 96 ARG A CA 1
ATOM 794 C C . ARG A 1 96 ? 2.740 -9.728 -6.960 1.00 93.38 96 ARG A C 1
ATOM 796 O O . ARG A 1 96 ? 2.127 -9.339 -7.955 1.00 93.38 96 ARG A O 1
ATOM 803 N N . ASP A 1 97 ? 3.830 -9.126 -6.490 1.00 93.44 97 ASP A N 1
ATOM 804 C CA . ASP A 1 97 ? 4.437 -7.976 -7.157 1.00 93.44 97 ASP A CA 1
ATOM 805 C C . ASP A 1 97 ? 4.890 -8.359 -8.565 1.00 93.44 97 ASP A C 1
ATOM 807 O O . ASP A 1 97 ? 4.494 -7.698 -9.524 1.00 93.44 97 ASP A O 1
ATOM 811 N N . LEU A 1 98 ? 5.616 -9.472 -8.713 1.00 95.44 98 LEU A N 1
ATOM 812 C CA . LEU A 1 98 ? 6.099 -9.947 -10.013 1.00 95.44 98 LEU A CA 1
ATOM 813 C C . LEU A 1 98 ? 4.957 -10.211 -10.996 1.00 95.44 98 LEU A C 1
ATOM 815 O O . LEU A 1 98 ? 5.043 -9.808 -12.158 1.00 95.44 98 LEU A O 1
ATOM 819 N N . ARG A 1 99 ? 3.842 -10.789 -10.532 1.00 93.94 99 ARG A N 1
ATOM 820 C CA . ARG A 1 99 ? 2.635 -10.966 -11.351 1.00 93.94 99 ARG A CA 1
ATOM 821 C C . ARG A 1 99 ? 2.083 -9.625 -11.844 1.00 93.94 99 ARG A C 1
ATOM 823 O O . ARG A 1 99 ? 1.837 -9.474 -13.039 1.00 93.94 99 ARG A O 1
ATOM 830 N N . ILE A 1 100 ? 1.923 -8.636 -10.959 1.00 91.94 100 ILE A N 1
ATOM 831 C CA . ILE A 1 100 ? 1.419 -7.297 -11.324 1.00 91.94 100 ILE A CA 1
ATOM 832 C C . ILE A 1 100 ? 2.379 -6.594 -12.293 1.00 91.94 100 ILE A C 1
ATOM 834 O O . ILE A 1 100 ? 1.941 -5.969 -13.261 1.00 91.94 100 ILE A O 1
ATOM 838 N N . LYS A 1 101 ? 3.688 -6.686 -12.048 1.00 93.81 101 LYS A N 1
ATOM 839 C CA . LYS A 1 101 ? 4.721 -6.083 -12.899 1.00 93.81 101 LYS A CA 1
ATOM 840 C C . LYS A 1 101 ? 4.746 -6.726 -14.281 1.00 93.81 101 LYS A C 1
ATOM 842 O O . LYS A 1 101 ? 4.760 -5.995 -15.265 1.00 93.81 101 LYS A O 1
ATOM 847 N N . SER A 1 102 ? 4.620 -8.049 -14.357 1.00 93.00 102 SER A N 1
ATOM 848 C CA . SER A 1 102 ? 4.522 -8.791 -15.620 1.00 93.00 102 SER A CA 1
ATOM 849 C C . SER A 1 102 ? 3.265 -8.417 -16.402 1.00 93.00 102 SER A C 1
ATOM 851 O O . SER A 1 102 ? 3.341 -8.153 -17.596 1.00 93.00 102 SER A O 1
ATOM 853 N N . MET A 1 103 ? 2.112 -8.284 -15.734 1.00 90.12 103 MET A N 1
ATOM 854 C CA . MET A 1 103 ? 0.884 -7.800 -16.380 1.00 90.12 103 MET A CA 1
ATOM 855 C C . MET A 1 103 ? 1.055 -6.394 -16.966 1.00 90.12 103 MET A C 1
ATOM 857 O O . MET A 1 103 ? 0.570 -6.126 -18.059 1.00 90.12 103 MET A O 1
ATOM 861 N N . ARG A 1 104 ? 1.754 -5.487 -16.271 1.00 87.88 104 ARG A N 1
ATOM 862 C CA . ARG A 1 104 ? 2.039 -4.131 -16.776 1.00 87.88 104 ARG A CA 1
ATOM 863 C C . ARG A 1 104 ? 3.065 -4.125 -17.908 1.00 87.88 104 ARG A C 1
ATOM 865 O O . ARG A 1 104 ? 2.956 -3.292 -18.802 1.00 87.88 104 ARG A O 1
ATOM 872 N N . LEU A 1 105 ? 4.041 -5.030 -17.852 1.00 88.50 105 LEU A N 1
ATOM 873 C CA . LEU A 1 105 ? 5.064 -5.215 -18.877 1.00 88.50 105 LEU A CA 1
ATOM 874 C C . LEU A 1 105 ? 4.435 -5.695 -20.192 1.00 88.50 105 LEU A C 1
ATOM 876 O O . LEU A 1 105 ? 4.670 -5.087 -21.229 1.00 88.50 105 LEU A O 1
ATOM 880 N N . MET A 1 106 ? 3.580 -6.719 -20.124 1.00 83.31 106 MET A N 1
ATOM 881 C CA . MET A 1 106 ? 2.901 -7.312 -21.286 1.00 83.31 106 MET A CA 1
ATOM 882 C C . MET A 1 106 ? 1.660 -6.516 -21.729 1.00 83.31 106 MET A C 1
ATOM 884 O O . MET A 1 106 ? 1.242 -6.586 -22.880 1.00 83.31 106 MET A O 1
ATOM 888 N N . GLY A 1 107 ? 1.047 -5.770 -20.805 1.00 66.44 107 GLY A N 1
ATOM 889 C CA . GLY A 1 107 ? -0.219 -5.055 -20.986 1.00 66.44 107 GLY A CA 1
ATOM 890 C C . GLY A 1 107 ? -0.100 -3.569 -21.329 1.00 66.44 107 GLY A C 1
ATOM 891 O O . GLY A 1 107 ? -1.127 -2.904 -21.459 1.00 66.44 107 GLY A O 1
ATOM 892 N N . ARG A 1 108 ? 1.106 -3.016 -21.517 1.00 54.66 108 ARG A N 1
ATOM 893 C CA . ARG A 1 108 ? 1.258 -1.726 -22.207 1.00 54.66 108 ARG A CA 1
ATOM 894 C C . ARG A 1 108 ? 1.261 -1.954 -23.720 1.00 54.66 108 ARG A C 1
ATOM 896 O O . ARG A 1 108 ? 2.315 -2.016 -24.341 1.00 54.66 108 ARG A O 1
ATOM 903 N N . ARG A 1 109 ? 0.072 -1.963 -24.334 1.00 49.84 109 ARG A N 1
ATOM 904 C CA . ARG A 1 109 ? -0.043 -1.391 -25.683 1.00 49.84 109 ARG A CA 1
ATOM 905 C C . ARG A 1 109 ? 0.142 0.115 -25.526 1.00 49.84 109 ARG A C 1
ATOM 907 O O . ARG A 1 109 ? -0.759 0.795 -25.044 1.00 49.84 109 ARG A O 1
ATOM 914 N N . SER A 1 110 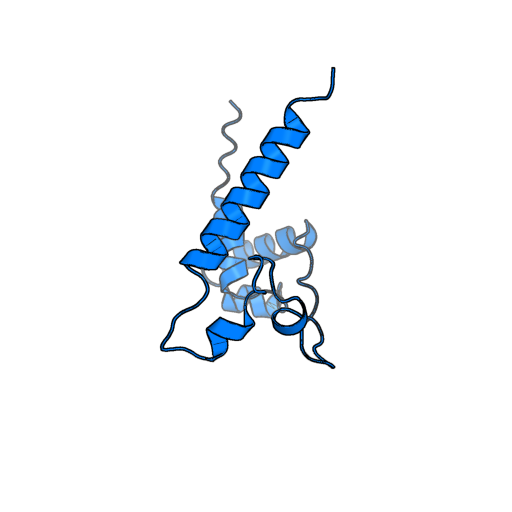? 1.307 0.635 -25.896 1.00 43.31 110 SER A N 1
ATOM 915 C CA . SER A 1 110 ? 1.386 2.035 -26.301 1.00 43.31 110 SER A CA 1
ATOM 916 C C . SER A 1 110 ? 0.576 2.147 -27.591 1.00 43.31 110 SER A C 1
ATOM 918 O O . SER A 1 110 ? 1.062 1.780 -28.654 1.00 43.31 110 SER A O 1
ATOM 920 N N . LEU A 1 111 ? -0.686 2.572 -27.502 1.00 46.12 111 LEU A N 1
ATOM 921 C CA . LEU A 1 111 ? -1.415 3.085 -28.663 1.00 46.12 111 LEU A CA 1
ATOM 922 C C . LEU A 1 111 ? -0.936 4.520 -28.921 1.00 46.12 111 LEU A C 1
ATOM 924 O O . LEU A 1 111 ? -1.707 5.466 -28.807 1.00 46.12 111 LEU A O 1
ATOM 928 N N . ILE A 1 112 ? 0.355 4.686 -29.206 1.00 48.25 112 ILE A N 1
ATOM 929 C CA . ILE A 1 112 ? 0.803 5.841 -29.978 1.00 48.25 112 ILE A CA 1
ATOM 930 C C . ILE A 1 112 ? 0.686 5.373 -31.422 1.00 48.25 112 ILE A C 1
ATOM 932 O O . ILE A 1 112 ? 1.421 4.484 -31.854 1.00 48.25 112 ILE A O 1
ATOM 936 N N . ARG A 1 113 ? -0.340 5.889 -32.089 1.00 44.31 113 ARG A N 1
ATOM 937 C CA . ARG A 1 113 ? -0.510 5.814 -33.533 1.00 44.31 113 ARG A CA 1
ATOM 938 C C . ARG A 1 113 ? 0.071 7.081 -34.138 1.00 44.31 113 ARG A C 1
ATOM 940 O O . ARG A 1 113 ? -0.062 8.131 -33.470 1.00 44.31 113 ARG A O 1
#

Organism: NCBI:txid144539

Foldseek 3Di:
DDDPPVVVVVVVVQVQLVCQVVPQDDPVDPLSVQQADPSSHGNVVSVDDPPPDDDDPPQDDDDVQLVVLLVVLCVVPNPPPLVSSCVPRNVSDDSVRSNVSVCVVVVDPPPPD

pLDDT: mean 86.75, std 14.38, range [43.31, 98.25]

InterPro domains:
  IPR001005 SANT/Myb domain [SM00717] (58-108)
  IPR009057 Homedomain-like superfamily [SSF46689] (56-101)

Secondary structure (DSSP, 8-state):
---HHHHHHHHHHHHHHHHHHHHT--TT-HHHHTSB-TTS-B-HHHHSPPTT-PPPS------HHHHHHHHHHHHHH-TT-HHHHHHHH-TTS-HHHHHHHHHHHHH------